Protein AF-A0A0F3R8X2-F1 (afdb_monomer)

Mean predicted aligned error: 8.03 Å

Radius of gyration: 16.61 Å; Cα contacts (8 Å, |Δi|>4): 12; chains: 1; bounding box: 44×21×41 Å

pLDDT: mean 80.94, std 8.7, range [48.06, 92.25]

Structure (mmCIF, N/CA/C/O backbone):
data_AF-A0A0F3R8X2-F1
#
_entry.id   AF-A0A0F3R8X2-F1
#
loop_
_atom_site.group_PDB
_atom_site.id
_atom_site.type_symbol
_atom_site.label_atom_id
_atom_site.label_alt_id
_atom_site.label_comp_id
_atom_site.label_asym_id
_atom_site.label_entity_id
_atom_site.label_seq_id
_atom_site.pdbx_PDB_ins_code
_atom_site.Cartn_x
_atom_site.Cartn_y
_atom_site.Cartn_z
_atom_site.occupancy
_atom_site.B_iso_or_equiv
_atom_site.auth_seq_id
_atom_site.auth_comp_id
_atom_site.auth_asym_id
_atom_site.auth_atom_id
_atom_site.pdbx_PDB_model_num
ATOM 1 N N . MET A 1 1 ? -8.620 7.650 -3.094 1.00 61.56 1 MET A N 1
ATOM 2 C CA . MET A 1 1 ? -9.492 6.451 -3.110 1.00 61.56 1 MET A CA 1
ATO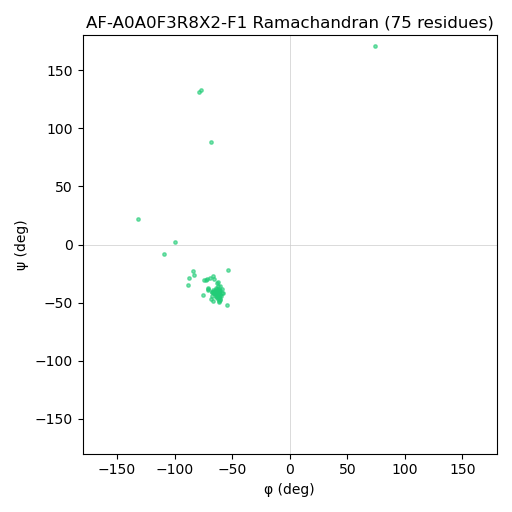M 3 C C . MET A 1 1 ? -8.922 5.276 -2.303 1.00 61.56 1 MET A C 1
ATOM 5 O O . MET A 1 1 ? -9.686 4.650 -1.586 1.00 61.56 1 MET A O 1
ATOM 9 N N . GLY A 1 2 ? -7.609 4.989 -2.323 1.00 72.94 2 GLY A N 1
ATOM 10 C CA . GLY A 1 2 ? -7.030 3.918 -1.482 1.00 72.94 2 GLY A CA 1
ATOM 11 C C . GLY A 1 2 ? -7.083 4.185 0.033 1.00 72.94 2 GLY A C 1
ATOM 12 O O . GLY A 1 2 ? -7.452 3.306 0.804 1.00 72.94 2 GLY A O 1
ATOM 13 N N . ALA A 1 3 ? -6.806 5.422 0.461 1.00 74.44 3 ALA A N 1
ATOM 14 C CA . ALA A 1 3 ? -6.837 5.794 1.880 1.00 74.44 3 ALA A CA 1
ATOM 15 C C . ALA A 1 3 ? -8.232 5.648 2.516 1.00 74.44 3 ALA A C 1
ATOM 17 O O . ALA A 1 3 ? -8.346 5.222 3.657 1.00 74.44 3 ALA A O 1
ATOM 18 N N . THR A 1 4 ? -9.307 5.936 1.774 1.00 79.25 4 THR A N 1
ATOM 19 C CA . THR A 1 4 ? -10.683 5.793 2.277 1.00 79.25 4 THR A CA 1
ATOM 20 C C . THR A 1 4 ? -11.086 4.328 2.443 1.00 79.25 4 THR A C 1
ATOM 22 O O . THR A 1 4 ? -11.730 3.987 3.430 1.00 79.25 4 THR A O 1
ATOM 25 N N . ALA A 1 5 ? -10.662 3.448 1.527 1.00 81.75 5 ALA A N 1
ATOM 26 C CA . ALA A 1 5 ? -10.866 2.004 1.659 1.00 81.75 5 ALA A CA 1
ATOM 27 C C . ALA A 1 5 ? -10.082 1.423 2.850 1.00 81.75 5 ALA A C 1
ATOM 29 O O . ALA A 1 5 ? -10.621 0.635 3.626 1.00 81.75 5 ALA A O 1
ATOM 30 N N . LEU A 1 6 ? -8.836 1.869 3.041 1.00 80.88 6 LEU A N 1
ATOM 31 C CA . LEU A 1 6 ? -8.002 1.490 4.181 1.00 80.88 6 L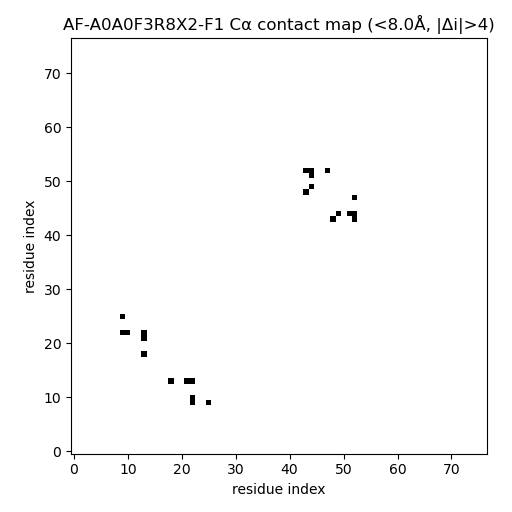EU A CA 1
ATOM 32 C C . LEU A 1 6 ? -8.630 1.924 5.515 1.00 80.88 6 LEU A C 1
ATOM 34 O O . LEU A 1 6 ? -8.747 1.110 6.425 1.00 80.88 6 LEU A O 1
ATOM 38 N N . VAL A 1 7 ? -9.063 3.182 5.631 1.00 79.38 7 VAL A N 1
ATOM 39 C CA . VAL A 1 7 ? -9.700 3.697 6.855 1.00 79.38 7 VAL A CA 1
ATOM 40 C C . VAL A 1 7 ? -10.993 2.938 7.166 1.00 79.38 7 VAL A C 1
ATOM 42 O O . VAL A 1 7 ? -11.219 2.586 8.322 1.00 79.38 7 VAL A O 1
ATOM 45 N N . GLY A 1 8 ? -11.798 2.607 6.149 1.00 82.44 8 GLY A N 1
ATOM 46 C CA . GLY A 1 8 ? -12.980 1.752 6.312 1.00 82.44 8 GLY A CA 1
ATOM 47 C C . GLY A 1 8 ? -12.640 0.345 6.818 1.00 82.44 8 GLY A C 1
ATOM 48 O O . GLY A 1 8 ? -13.309 -0.171 7.711 1.00 82.44 8 GLY A O 1
ATOM 49 N N . TYR A 1 9 ? -11.557 -0.253 6.314 1.00 80.38 9 TYR A N 1
ATOM 50 C CA . TYR A 1 9 ? -11.079 -1.564 6.760 1.00 80.38 9 TYR A CA 1
ATOM 51 C C . TYR A 1 9 ? -10.539 -1.536 8.200 1.00 80.38 9 TYR A C 1
ATOM 53 O O . TYR A 1 9 ? -10.939 -2.359 9.022 1.00 80.38 9 TYR A O 1
ATOM 61 N N . ILE A 1 10 ? -9.696 -0.554 8.543 1.00 81.94 10 ILE A N 1
ATOM 62 C CA . ILE A 1 10 ? -9.178 -0.361 9.911 1.00 81.94 10 ILE A CA 1
ATOM 63 C C . ILE A 1 10 ? -10.335 -0.110 10.889 1.00 81.94 10 ILE A C 1
ATOM 65 O O . ILE A 1 10 ? -10.324 -0.639 12.001 1.00 81.94 10 ILE A O 1
ATOM 69 N N . GLY A 1 11 ? -11.348 0.653 10.470 1.00 79.00 11 GLY A N 1
ATOM 70 C CA . GLY A 1 11 ? -12.564 0.888 11.245 1.00 79.00 11 GLY A CA 1
ATOM 71 C C . GLY A 1 11 ? -13.350 -0.392 11.546 1.00 79.00 11 GLY A C 1
ATOM 72 O O . GLY A 1 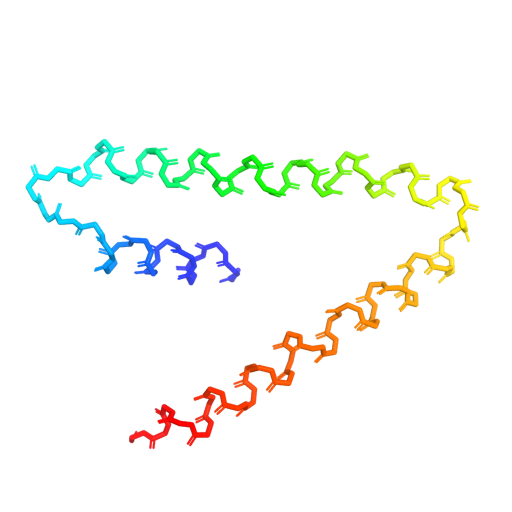11 ? -13.869 -0.524 12.649 1.00 79.00 11 GLY A O 1
ATOM 73 N N . ASN A 1 12 ? -13.385 -1.353 10.615 1.00 77.62 12 ASN A N 1
ATOM 74 C CA . ASN A 1 12 ? -14.015 -2.663 10.825 1.00 77.62 12 ASN A CA 1
ATOM 75 C C . ASN A 1 12 ? -13.210 -3.567 11.785 1.00 77.62 12 ASN A C 1
ATOM 77 O O . ASN A 1 12 ? -13.774 -4.387 12.500 1.00 77.62 12 ASN A O 1
ATOM 81 N N . LEU A 1 13 ? -11.883 -3.409 11.820 1.00 74.81 13 LEU A N 1
ATOM 82 C CA . LEU A 1 13 ? -10.978 -4.175 12.688 1.00 74.81 13 LEU A CA 1
ATOM 83 C C . LEU A 1 13 ? -10.867 -3.621 14.118 1.00 74.81 13 LEU A C 1
ATOM 85 O O . LEU A 1 13 ? -10.543 -4.369 15.042 1.00 74.81 13 LEU A O 1
ATOM 89 N N . CYS A 1 14 ? -11.093 -2.322 14.323 1.00 78.62 14 CYS A N 1
ATOM 90 C CA . CYS A 1 14 ? -10.978 -1.699 15.641 1.00 78.62 14 CYS A CA 1
ATOM 91 C C . CYS A 1 14 ? -12.209 -1.983 16.508 1.00 78.62 14 CYS A C 1
ATOM 93 O O . CYS A 1 14 ? -13.34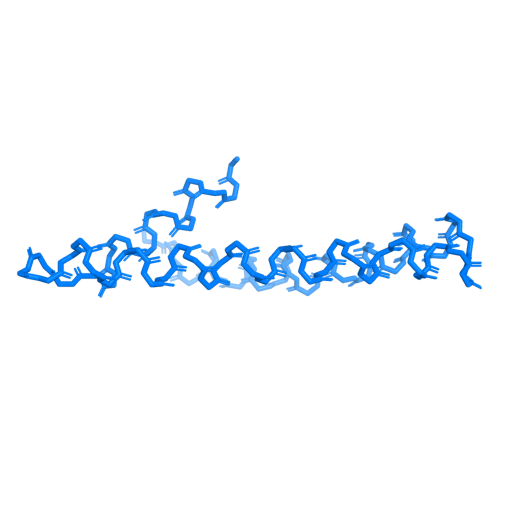9 -1.733 16.120 1.00 78.62 14 CYS A O 1
ATOM 95 N N . ASN A 1 15 ? -11.984 -2.421 17.747 1.00 66.94 15 ASN A N 1
ATOM 96 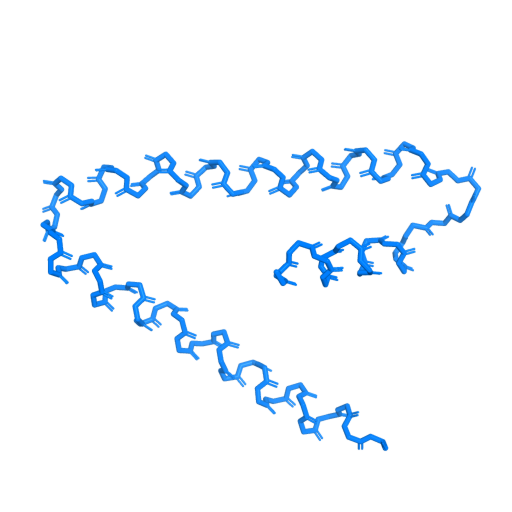C CA . ASN A 1 15 ? -13.066 -2.593 18.708 1.00 66.94 15 ASN A CA 1
ATOM 97 C C . ASN A 1 15 ? -13.480 -1.218 19.264 1.00 66.94 15 ASN A C 1
ATOM 99 O O . ASN A 1 15 ? -12.614 -0.435 19.669 1.00 66.94 15 ASN A O 1
ATOM 103 N N . LYS A 1 16 ? -14.789 -0.923 19.317 1.00 63.62 16 LYS A N 1
ATOM 104 C CA . LYS A 1 16 ? -15.366 0.384 19.719 1.00 63.62 16 LYS A CA 1
ATOM 105 C C . LYS A 1 16 ? -14.880 0.895 21.087 1.00 63.62 16 LYS A C 1
ATOM 107 O O . LYS A 1 16 ? -14.933 2.089 21.358 1.00 63.62 16 LYS A O 1
ATOM 112 N N . LYS A 1 17 ? -14.398 -0.012 21.946 1.00 64.56 17 LYS A N 1
ATOM 113 C CA . LYS A 1 17 ? -13.958 0.269 23.323 1.00 64.56 17 LYS A CA 1
ATOM 114 C C . LYS A 1 17 ? -12.510 0.787 23.445 1.00 64.56 17 LYS A C 1
ATOM 116 O O . LYS A 1 17 ? -12.208 1.454 24.426 1.00 64.56 17 LYS A O 1
ATOM 121 N N . TYR A 1 18 ? -11.637 0.524 22.461 1.00 67.31 18 TYR A N 1
ATOM 122 C CA . TYR A 1 18 ? -10.217 0.953 22.437 1.00 67.31 18 TYR A CA 1
ATOM 123 C C . TYR A 1 18 ? -9.811 1.597 21.099 1.00 67.31 18 TYR A C 1
ATOM 125 O O . TYR A 1 18 ? -8.633 1.635 20.731 1.00 67.31 18 TYR A O 1
ATOM 133 N N . SER A 1 19 ? -10.792 2.098 20.343 1.00 67.50 19 SER A N 1
ATOM 134 C CA . SER A 1 19 ? -10.606 2.481 18.940 1.00 67.50 19 SER A CA 1
ATOM 135 C C . SER A 1 19 ? -9.599 3.604 18.742 1.00 67.50 19 SER A C 1
ATOM 137 O O . SER A 1 19 ? -8.898 3.590 17.742 1.00 67.50 19 SER A O 1
ATOM 139 N N . ALA A 1 20 ? -9.479 4.546 19.682 1.00 72.81 20 ALA A N 1
ATOM 140 C CA . ALA A 1 20 ? -8.551 5.670 19.548 1.00 72.81 20 ALA A CA 1
ATOM 141 C C . ALA A 1 20 ? -7.087 5.203 19.469 1.00 72.81 20 ALA A C 1
ATOM 143 O O . ALA A 1 20 ? -6.348 5.610 18.574 1.00 72.81 20 ALA A O 1
ATOM 144 N N . THR A 1 21 ? -6.678 4.300 20.361 1.00 81.56 21 THR A N 1
ATOM 145 C CA . THR A 1 21 ? -5.296 3.811 20.418 1.00 81.56 21 THR A CA 1
ATOM 146 C C . THR A 1 21 ? -5.003 2.835 19.284 1.00 81.56 21 THR A C 1
ATOM 148 O O . THR A 1 21 ? -3.966 2.952 18.637 1.00 81.56 21 THR A O 1
ATOM 151 N N . GLN A 1 22 ? -5.923 1.906 18.996 1.00 79.44 22 GLN A N 1
ATOM 152 C CA . GLN A 1 22 ? -5.744 0.942 17.905 1.00 79.44 22 GLN A CA 1
ATOM 153 C C . GLN A 1 22 ? -5.698 1.645 16.546 1.00 79.44 22 GLN A C 1
ATOM 155 O O . GLN A 1 22 ? -4.788 1.393 15.760 1.00 79.44 22 GLN A O 1
ATOM 160 N N . TYR A 1 23 ? -6.607 2.588 16.297 1.00 81.75 23 TYR A N 1
ATOM 161 C CA . TYR A 1 23 ? -6.618 3.359 15.060 1.00 81.75 23 TYR A CA 1
ATOM 162 C C . TYR A 1 23 ? -5.340 4.188 14.892 1.00 81.75 23 TYR A C 1
ATOM 164 O O . TYR A 1 23 ? -4.757 4.185 13.811 1.00 81.75 23 TYR A O 1
ATOM 172 N N . ALA A 1 24 ? -4.847 4.838 15.955 1.00 82.94 24 ALA A N 1
ATOM 173 C CA . ALA A 1 24 ? -3.587 5.584 15.908 1.00 82.94 24 ALA A CA 1
ATOM 174 C C . ALA A 1 24 ? -2.382 4.685 15.573 1.00 82.94 24 ALA A C 1
ATOM 176 O O . ALA A 1 24 ? -1.539 5.062 14.755 1.00 82.94 24 ALA A O 1
ATOM 177 N N . LEU A 1 25 ? -2.319 3.482 16.152 1.00 86.56 25 LEU A N 1
ATOM 178 C CA . LEU A 1 25 ? -1.259 2.500 15.892 1.00 86.56 25 LEU A CA 1
ATOM 179 C C . LEU A 1 25 ? -1.311 1.976 14.449 1.00 86.56 25 LEU A C 1
ATOM 181 O O . LEU A 1 25 ? -0.304 2.007 13.741 1.00 86.56 25 LEU A O 1
ATOM 185 N N . LEU A 1 26 ? -2.497 1.567 13.989 1.00 84.56 26 LEU A N 1
ATOM 186 C CA . LEU A 1 26 ? -2.731 1.074 12.626 1.00 84.56 26 LEU A CA 1
ATOM 187 C C . LEU A 1 26 ? -2.499 2.168 11.569 1.00 84.56 26 LEU A C 1
ATOM 189 O O . LEU A 1 26 ? -1.876 1.912 10.538 1.00 84.56 26 LEU A O 1
ATOM 193 N N . SER A 1 27 ? -2.925 3.404 11.840 1.00 83.62 27 SER A N 1
ATOM 194 C CA . SER A 1 27 ? -2.681 4.559 10.969 1.00 83.62 27 SER A CA 1
ATOM 195 C C . SER A 1 27 ? -1.191 4.903 10.890 1.00 83.62 27 SER A C 1
ATOM 197 O O . SER A 1 27 ? -0.677 5.165 9.800 1.00 83.62 27 SER A O 1
ATOM 199 N N . SER A 1 28 ? -0.474 4.857 12.018 1.00 88.06 28 SER A N 1
ATOM 200 C CA . SER A 1 28 ? 0.977 5.093 12.045 1.00 88.06 28 SER A CA 1
ATOM 201 C C . SER A 1 28 ? 1.733 4.011 11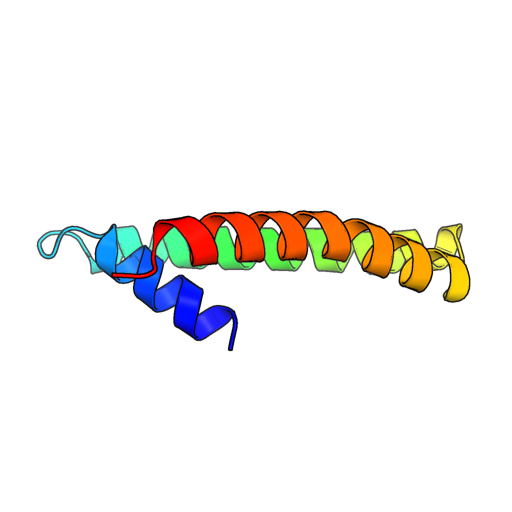.269 1.00 88.06 28 SER A C 1
ATOM 203 O O . SER A 1 28 ? 2.622 4.329 10.481 1.00 88.06 28 SER A O 1
ATOM 205 N N . ALA A 1 29 ? 1.329 2.744 11.406 1.00 88.38 29 ALA A N 1
ATOM 206 C CA . ALA A 1 29 ? 1.904 1.630 10.653 1.00 88.38 29 ALA A CA 1
ATOM 207 C C . ALA A 1 29 ? 1.657 1.747 9.136 1.00 88.38 29 ALA A C 1
ATOM 209 O O . ALA A 1 29 ? 2.566 1.509 8.337 1.00 88.38 29 ALA A O 1
ATOM 210 N N . SER A 1 30 ? 0.455 2.163 8.724 1.00 86.88 30 SER A N 1
ATOM 211 C CA . SER A 1 30 ? 0.145 2.405 7.309 1.00 86.88 30 SER A CA 1
ATOM 212 C C . SER A 1 30 ? 0.976 3.550 6.723 1.00 86.88 30 SER A C 1
ATOM 214 O O . SER A 1 30 ? 1.462 3.449 5.593 1.00 86.88 30 SER A O 1
ATOM 216 N N . SER A 1 31 ? 1.153 4.638 7.480 1.00 85.62 31 SER A N 1
ATOM 217 C CA . SER A 1 31 ? 2.005 5.761 7.070 1.00 85.62 31 SER A CA 1
ATOM 218 C C . SER A 1 31 ? 3.461 5.314 6.900 1.00 85.62 31 SER A C 1
ATOM 220 O O . SER A 1 31 ? 4.087 5.599 5.879 1.00 85.62 31 SER A O 1
ATOM 222 N N . LEU A 1 32 ? 3.964 4.506 7.840 1.00 88.94 32 LEU A N 1
ATOM 223 C CA . LEU A 1 32 ? 5.310 3.945 7.775 1.00 88.94 32 LEU A CA 1
ATOM 224 C C . LEU A 1 32 ? 5.519 3.086 6.518 1.00 88.94 32 LEU A C 1
ATOM 226 O O . LEU A 1 32 ? 6.524 3.261 5.836 1.00 88.94 32 LEU A O 1
ATOM 230 N N . CYS A 1 33 ? 4.562 2.220 6.167 1.00 86.19 33 CYS A N 1
ATOM 231 C CA . CYS A 1 33 ? 4.652 1.381 4.964 1.00 86.19 33 CYS A CA 1
ATOM 232 C C . CYS A 1 33 ? 4.720 2.196 3.663 1.00 86.19 33 CYS A C 1
ATOM 234 O O . CYS A 1 33 ? 5.483 1.860 2.762 1.00 86.19 33 CYS A O 1
ATOM 236 N N . ASN A 1 34 ? 3.939 3.272 3.541 1.00 84.69 34 ASN A N 1
ATOM 237 C CA . ASN A 1 34 ? 3.982 4.113 2.338 1.00 84.69 34 ASN A CA 1
ATOM 238 C C . ASN A 1 34 ? 5.289 4.913 2.262 1.00 84.69 34 ASN A C 1
ATOM 240 O O . ASN A 1 34 ? 5.880 5.063 1.187 1.00 84.69 34 ASN A O 1
ATOM 244 N N . ASN A 1 35 ? 5.762 5.403 3.409 1.00 88.88 35 ASN A N 1
ATOM 245 C CA . ASN A 1 35 ? 6.975 6.202 3.478 1.00 88.88 35 ASN A CA 1
ATOM 246 C C . ASN A 1 35 ? 8.223 5.372 3.143 1.00 88.88 35 ASN A C 1
ATOM 248 O O . ASN A 1 35 ? 9.079 5.842 2.399 1.00 88.88 35 ASN A O 1
ATOM 252 N N . THR A 1 36 ? 8.315 4.122 3.612 1.00 88.19 36 THR A N 1
ATOM 253 C CA . THR A 1 36 ? 9.443 3.239 3.272 1.00 88.19 36 THR A CA 1
ATOM 254 C C . THR A 1 36 ? 9.517 2.983 1.770 1.00 88.19 36 THR A C 1
ATOM 256 O O . THR A 1 36 ? 10.564 3.215 1.170 1.00 88.19 36 THR A O 1
ATOM 259 N N . VAL A 1 37 ? 8.407 2.597 1.135 1.00 85.00 37 VAL A N 1
ATOM 260 C CA . VAL A 1 37 ? 8.347 2.371 -0.322 1.00 85.00 37 VAL A CA 1
ATOM 261 C C . VAL A 1 37 ? 8.757 3.626 -1.099 1.00 85.00 37 VAL A C 1
ATOM 263 O O . VAL A 1 37 ? 9.533 3.533 -2.049 1.00 85.00 37 VAL A O 1
ATOM 266 N N . THR A 1 38 ? 8.312 4.804 -0.656 1.00 85.81 38 THR A N 1
ATOM 267 C CA . THR A 1 38 ? 8.665 6.093 -1.275 1.00 85.81 38 THR A CA 1
ATOM 268 C C . THR A 1 38 ? 10.166 6.386 -1.188 1.00 85.81 38 THR A C 1
ATOM 270 O O . THR A 1 38 ? 10.770 6.805 -2.176 1.00 85.81 38 THR A O 1
ATOM 273 N N . ILE A 1 39 ? 10.797 6.109 -0.042 1.00 87.25 39 ILE A N 1
ATOM 274 C CA . ILE A 1 39 ? 12.247 6.287 0.142 1.00 87.25 39 ILE A CA 1
ATOM 275 C C . ILE A 1 39 ? 13.035 5.363 -0.801 1.00 87.25 39 ILE A C 1
ATOM 277 O O . ILE A 1 39 ? 14.014 5.790 -1.417 1.00 87.25 39 ILE A O 1
ATOM 281 N N . TYR A 1 40 ? 12.608 4.107 -0.961 1.00 84.94 40 TYR A N 1
ATOM 282 C CA . TYR A 1 40 ? 13.283 3.163 -1.859 1.00 84.94 40 TYR A CA 1
ATOM 283 C C . TYR A 1 40 ? 13.049 3.471 -3.344 1.00 84.94 40 TYR A C 1
ATOM 285 O O . TYR A 1 40 ? 13.949 3.232 -4.154 1.00 84.94 40 TYR A O 1
ATOM 293 N N . ALA A 1 41 ? 11.897 4.046 -3.706 1.00 82.94 41 ALA A N 1
ATOM 294 C CA . ALA A 1 41 ? 11.553 4.375 -5.090 1.00 82.94 41 ALA A CA 1
ATOM 295 C C . ALA A 1 41 ? 12.570 5.328 -5.741 1.00 82.94 41 ALA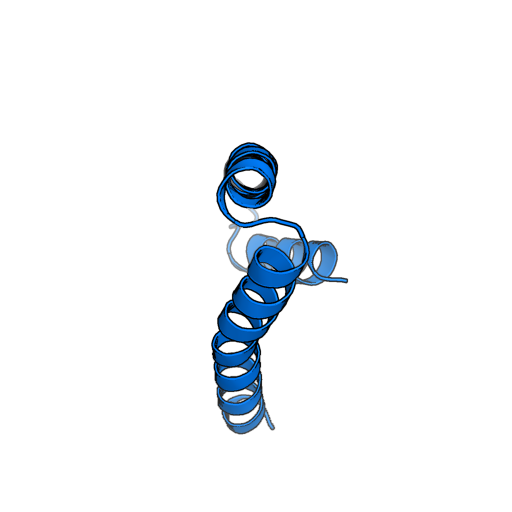 A C 1
ATOM 297 O O . ALA A 1 41 ? 13.006 5.085 -6.865 1.00 82.94 41 ALA A O 1
ATOM 298 N N . GLY A 1 42 ? 13.035 6.355 -5.019 1.00 82.75 42 GLY A N 1
ATOM 299 C CA . GLY A 1 42 ? 14.044 7.287 -5.538 1.00 82.75 42 GLY A CA 1
ATOM 300 C C . GLY A 1 42 ? 15.389 6.616 -5.843 1.00 82.75 42 GLY A C 1
ATOM 301 O O . GLY A 1 42 ? 16.023 6.910 -6.858 1.00 82.75 42 GLY A O 1
ATOM 302 N N . LYS A 1 43 ? 15.820 5.663 -5.007 1.00 82.56 43 LYS A N 1
ATOM 303 C CA . LYS A 1 43 ? 17.060 4.903 -5.238 1.00 82.56 43 LYS A CA 1
ATOM 304 C C . LYS A 1 43 ? 16.917 3.924 -6.410 1.00 82.56 43 LYS A C 1
ATOM 306 O O . LYS A 1 43 ? 17.852 3.780 -7.193 1.00 82.56 43 LYS A O 1
ATOM 311 N N . LEU A 1 44 ? 15.745 3.303 -6.551 1.00 82.50 44 LEU A N 1
ATOM 312 C CA . LEU A 1 44 ? 15.404 2.411 -7.665 1.00 82.50 44 LEU A CA 1
ATOM 313 C C . LEU A 1 44 ? 15.452 3.133 -9.018 1.00 82.50 44 LEU A C 1
ATOM 315 O O . LEU A 1 44 ? 16.073 2.623 -9.948 1.00 82.50 44 LEU A O 1
ATOM 319 N N . VAL A 1 45 ? 14.888 4.342 -9.112 1.00 85.06 45 VAL A N 1
ATOM 320 C CA . VAL A 1 45 ? 14.935 5.161 -10.340 1.00 85.06 45 VAL A CA 1
ATOM 321 C C . VAL A 1 45 ? 16.372 5.538 -10.715 1.00 85.06 45 VAL A C 1
ATOM 323 O O . VAL A 1 45 ? 16.728 5.482 -11.887 1.00 85.06 45 VAL A O 1
ATOM 326 N N . ASN A 1 46 ? 17.225 5.863 -9.737 1.00 82.81 46 ASN A N 1
ATOM 327 C CA . ASN A 1 46 ? 18.632 6.184 -10.008 1.00 82.81 46 ASN A CA 1
ATOM 328 C C . ASN A 1 46 ? 19.439 4.983 -10.537 1.00 82.81 46 ASN A C 1
ATOM 330 O O . ASN A 1 46 ? 20.392 5.178 -11.283 1.00 82.81 46 ASN A O 1
ATOM 334 N N . MET A 1 47 ? 19.080 3.751 -10.157 1.00 82.44 47 MET A N 1
ATOM 335 C CA . MET A 1 47 ? 19.784 2.537 -10.596 1.00 82.44 47 MET A CA 1
ATOM 336 C C . MET A 1 47 ? 19.252 1.966 -11.918 1.00 82.44 47 MET A C 1
ATOM 338 O O . MET A 1 47 ? 20.032 1.418 -12.689 1.00 82.44 47 MET A O 1
ATOM 342 N N . MET A 1 48 ? 17.943 2.062 -12.176 1.00 79.06 48 MET A N 1
ATOM 343 C CA . MET A 1 48 ? 17.280 1.422 -13.327 1.00 79.06 48 MET A CA 1
ATOM 344 C C . MET A 1 48 ? 16.804 2.401 -14.410 1.00 79.06 48 MET A C 1
ATOM 346 O O . MET A 1 48 ? 16.372 1.965 -15.476 1.00 79.06 48 MET A O 1
ATOM 350 N N . GLY A 1 49 ? 16.867 3.709 -14.154 1.00 84.38 49 GLY A N 1
ATOM 351 C CA . GLY A 1 49 ? 16.248 4.723 -15.005 1.00 84.38 49 GLY A CA 1
ATOM 352 C C . GLY A 1 49 ? 14.723 4.770 -14.857 1.00 84.38 49 GLY A C 1
ATOM 353 O O . GLY A 1 49 ? 14.098 3.926 -14.207 1.00 84.38 49 GLY A O 1
ATOM 354 N N . TRP A 1 50 ? 14.106 5.787 -15.462 1.00 80.56 50 TRP A N 1
ATOM 355 C CA . TRP A 1 50 ? 12.654 5.981 -15.405 1.00 80.56 50 TRP A CA 1
ATOM 356 C C . TRP A 1 50 ? 11.887 4.869 -16.131 1.00 80.56 50 TRP A C 1
ATOM 358 O O . TRP A 1 50 ? 10.884 4.386 -15.606 1.00 80.56 50 TRP A O 1
ATOM 368 N N . ASP A 1 51 ? 12.381 4.401 -17.279 1.00 86.19 51 ASP A N 1
ATOM 369 C CA . ASP A 1 51 ? 11.737 3.349 -18.076 1.00 86.19 51 ASP A CA 1
ATOM 370 C C . ASP A 1 51 ? 11.594 2.030 -17.300 1.00 86.19 51 ASP A C 1
ATOM 372 O O . ASP A 1 51 ? 10.505 1.454 -17.220 1.00 86.19 51 ASP A O 1
ATOM 376 N N . GLY A 1 52 ? 12.676 1.582 -16.652 1.00 84.38 52 GLY A N 1
ATOM 377 C CA . GLY A 1 52 ? 12.675 0.366 -15.837 1.00 84.38 52 GLY A CA 1
ATOM 378 C C . GLY A 1 52 ? 11.744 0.468 -14.627 1.00 84.38 52 GLY A C 1
ATOM 379 O O . GLY A 1 52 ? 11.048 -0.493 -14.298 1.00 84.38 52 GLY A O 1
ATOM 380 N N . PHE A 1 53 ? 11.663 1.646 -14.001 1.00 84.88 53 PHE A N 1
ATOM 381 C CA . PHE A 1 53 ? 10.785 1.887 -12.855 1.00 84.88 53 PHE A CA 1
ATOM 382 C C . PHE A 1 53 ? 9.295 1.790 -13.216 1.00 84.88 53 PHE A C 1
ATOM 384 O O . PHE A 1 53 ? 8.515 1.194 -12.464 1.00 84.88 53 PHE A O 1
ATOM 391 N N . PHE A 1 54 ? 8.889 2.329 -14.370 1.00 85.50 54 PHE A N 1
ATOM 392 C CA . PHE A 1 54 ? 7.500 2.233 -14.828 1.00 85.50 54 PHE A CA 1
ATOM 393 C C . PHE A 1 54 ? 7.113 0.799 -15.189 1.00 85.50 54 PHE A C 1
ATOM 395 O O . PHE A 1 54 ? 6.058 0.334 -14.756 1.00 85.50 54 PHE A O 1
ATOM 402 N N . ILE A 1 55 ? 7.975 0.068 -15.904 1.00 88.75 55 ILE A N 1
ATOM 403 C CA . ILE A 1 55 ? 7.730 -1.347 -16.227 1.00 88.75 55 ILE A CA 1
ATOM 404 C C . ILE A 1 55 ? 7.630 -2.177 -14.942 1.00 88.75 55 ILE A C 1
ATOM 406 O O . ILE A 1 55 ? 6.696 -2.964 -14.783 1.00 88.75 55 ILE A O 1
ATOM 410 N N . PHE A 1 56 ? 8.538 -1.962 -13.990 1.00 87.81 56 PHE A N 1
ATOM 411 C CA . PHE A 1 56 ? 8.505 -2.641 -12.697 1.00 87.81 56 PHE A CA 1
ATOM 412 C C . PHE A 1 56 ? 7.217 -2.332 -11.919 1.00 87.81 56 PHE A C 1
ATOM 414 O O . PHE A 1 56 ? 6.572 -3.243 -11.405 1.00 87.81 56 PHE A O 1
ATOM 421 N N . THR A 1 57 ? 6.788 -1.068 -11.897 1.00 87.56 57 THR A N 1
ATOM 422 C CA . THR A 1 57 ? 5.530 -0.646 -11.258 1.00 87.56 57 THR A CA 1
ATOM 423 C C . THR A 1 57 ? 4.314 -1.317 -11.896 1.00 87.56 57 THR A C 1
ATOM 425 O O . THR A 1 57 ? 3.425 -1.777 -11.180 1.00 87.56 57 THR A O 1
ATOM 428 N N . ILE A 1 58 ? 4.280 -1.426 -13.228 1.00 89.94 58 ILE A N 1
ATOM 429 C CA . ILE A 1 58 ? 3.210 -2.128 -13.953 1.00 89.94 58 ILE A CA 1
ATOM 430 C C . ILE A 1 58 ? 3.188 -3.609 -13.561 1.00 89.94 58 ILE A C 1
ATOM 432 O O . ILE A 1 58 ? 2.126 -4.139 -13.235 1.00 89.94 58 ILE A O 1
ATOM 436 N N . ILE A 1 59 ? 4.352 -4.264 -13.524 1.00 92.25 59 ILE A N 1
ATOM 437 C CA . ILE A 1 59 ? 4.467 -5.670 -13.117 1.00 92.25 59 ILE A CA 1
ATOM 438 C C . ILE A 1 59 ? 3.997 -5.864 -11.669 1.00 92.25 59 ILE A C 1
ATOM 440 O O . ILE A 1 59 ? 3.297 -6.836 -11.392 1.00 92.25 59 ILE A O 1
ATOM 444 N N . LEU A 1 60 ? 4.308 -4.936 -10.757 1.00 87.75 60 LEU A N 1
ATOM 445 C CA . LEU A 1 60 ? 3.804 -4.968 -9.378 1.00 87.75 60 LEU A CA 1
ATOM 446 C C . LEU A 1 60 ? 2.298 -4.693 -9.270 1.00 87.75 60 LEU A C 1
ATOM 448 O O . LEU A 1 60 ? 1.656 -5.191 -8.345 1.00 87.75 60 LEU A O 1
ATOM 452 N N . ALA A 1 61 ? 1.717 -3.921 -10.188 1.00 87.38 61 ALA A N 1
ATOM 453 C CA . ALA A 1 61 ? 0.286 -3.627 -10.192 1.00 87.38 61 ALA A CA 1
ATOM 454 C C . ALA A 1 61 ? -0.566 -4.818 -10.671 1.00 87.38 61 ALA A C 1
ATOM 456 O O . ALA A 1 61 ? -1.694 -4.994 -10.206 1.00 87.38 61 ALA A O 1
ATOM 457 N N . LEU A 1 62 ? -0.031 -5.667 -11.556 1.00 92.19 62 LEU A N 1
ATOM 458 C CA . LEU A 1 62 ? -0.719 -6.861 -12.067 1.00 92.19 62 LEU A CA 1
ATOM 459 C C . LEU A 1 62 ? -1.232 -7.821 -10.973 1.00 92.19 62 LEU A C 1
ATOM 461 O O . LEU A 1 62 ? -2.424 -8.141 -10.998 1.00 92.19 62 LEU A O 1
ATOM 465 N N . PRO A 1 63 ? -0.421 -8.278 -9.994 1.00 88.75 63 PRO A N 1
ATOM 466 C CA . PRO A 1 63 ? -0.906 -9.171 -8.943 1.00 88.75 63 PRO A CA 1
ATOM 467 C C . PRO A 1 63 ? -1.976 -8.511 -8.064 1.00 88.75 63 PRO A C 1
ATOM 469 O O . PRO A 1 63 ? -2.918 -9.184 -7.646 1.00 88.75 63 PRO A O 1
ATOM 472 N N . ALA A 1 64 ? -1.890 -7.196 -7.830 1.00 85.25 64 ALA A N 1
ATOM 473 C CA . ALA A 1 64 ? -2.907 -6.462 -7.078 1.00 85.25 64 ALA A CA 1
ATOM 474 C C . ALA A 1 64 ? -4.268 -6.477 -7.799 1.00 85.25 64 ALA A C 1
ATOM 476 O O . ALA A 1 64 ? -5.302 -6.730 -7.178 1.00 85.25 64 ALA A O 1
ATOM 477 N N . LEU A 1 65 ? -4.264 -6.281 -9.120 1.00 87.19 65 LEU A N 1
ATOM 478 C CA . LEU A 1 65 ? -5.454 -6.372 -9.971 1.00 87.19 65 LEU A CA 1
ATOM 479 C C . LEU A 1 65 ? -6.028 -7.795 -10.013 1.00 87.19 65 LEU A C 1
ATOM 481 O O . LEU A 1 65 ? -7.246 -7.975 -9.954 1.00 87.19 65 LEU A O 1
ATOM 485 N N . PHE A 1 66 ? -5.160 -8.808 -10.048 1.00 89.69 66 PHE A N 1
ATOM 486 C CA . PHE A 1 66 ? -5.569 -10.212 -10.043 1.00 89.69 66 PHE A CA 1
ATOM 487 C C . PHE A 1 66 ? -6.285 -10.598 -8.740 1.00 89.69 66 PHE A C 1
ATOM 489 O O . PHE A 1 66 ? -7.351 -11.219 -8.765 1.00 89.69 66 PHE A O 1
ATOM 496 N N . ILE A 1 67 ? -5.745 -10.167 -7.597 1.00 85.62 67 ILE A N 1
ATOM 497 C CA . ILE A 1 67 ? -6.371 -10.353 -6.281 1.00 85.62 67 ILE A CA 1
ATOM 498 C C . ILE A 1 67 ? -7.716 -9.624 -6.212 1.00 85.62 67 ILE A C 1
ATOM 500 O O . ILE A 1 67 ? -8.691 -10.192 -5.717 1.00 85.62 67 ILE A O 1
ATOM 504 N N . LEU A 1 68 ? -7.798 -8.400 -6.743 1.00 84.81 68 LEU A N 1
ATOM 505 C CA . LEU A 1 68 ? -9.044 -7.634 -6.788 1.00 84.81 68 LEU A CA 1
ATOM 506 C C . LEU A 1 68 ? -10.127 -8.362 -7.600 1.00 84.81 68 LEU A C 1
ATOM 508 O O . LEU A 1 68 ? -11.254 -8.487 -7.129 1.00 84.81 68 LEU A O 1
ATOM 512 N N . MET A 1 69 ? -9.795 -8.879 -8.788 1.00 84.69 69 MET A N 1
ATOM 513 C CA . MET A 1 69 ? -10.731 -9.665 -9.605 1.00 84.69 69 MET A CA 1
ATOM 514 C C . MET A 1 69 ? -11.178 -10.945 -8.892 1.00 84.69 69 MET A C 1
ATOM 516 O O . MET A 1 69 ? -12.364 -11.281 -8.911 1.00 84.69 69 MET A O 1
ATOM 520 N N . TYR A 1 70 ? -10.254 -11.641 -8.227 1.00 84.94 70 TYR A N 1
ATOM 521 C CA . TYR A 1 70 ? -10.580 -12.839 -7.457 1.00 84.94 70 TYR A CA 1
ATOM 522 C C . TYR A 1 70 ? -11.530 -12.534 -6.288 1.00 84.94 70 TYR A C 1
ATOM 524 O O . TYR A 1 70 ? -12.517 -13.245 -6.092 1.00 84.94 70 TYR A O 1
ATOM 532 N N . LEU A 1 71 ? -11.274 -11.457 -5.540 1.00 80.94 71 LEU A N 1
ATOM 533 C CA . LEU A 1 71 ? -12.130 -11.014 -4.436 1.00 80.94 71 LEU A CA 1
ATOM 534 C C . LEU A 1 71 ? -13.488 -10.504 -4.927 1.00 80.94 71 LEU A C 1
ATOM 536 O O . LEU A 1 71 ? -14.504 -10.856 -4.338 1.00 80.94 71 LEU A O 1
ATOM 540 N N . ASN A 1 72 ? -13.539 -9.750 -6.028 1.00 78.62 72 ASN A N 1
ATOM 541 C CA . ASN A 1 72 ? -14.796 -9.290 -6.629 1.00 78.62 72 ASN A CA 1
ATOM 542 C C . ASN A 1 72 ? -15.692 -10.480 -7.025 1.00 78.62 72 ASN A C 1
ATOM 544 O O . ASN A 1 72 ? -16.894 -10.473 -6.767 1.00 78.62 72 ASN A O 1
ATOM 548 N N . LYS A 1 73 ? -15.098 -11.568 -7.534 1.00 74.06 73 LYS A N 1
ATOM 549 C CA . LYS A 1 73 ? -15.829 -12.809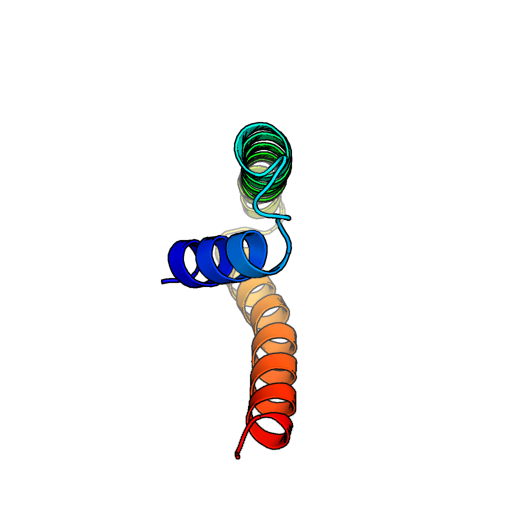 -7.833 1.00 74.06 73 LYS A CA 1
ATOM 550 C C . LYS A 1 73 ? -16.374 -13.515 -6.580 1.00 74.06 73 LYS A C 1
ATOM 552 O O . LYS A 1 73 ? -17.357 -14.239 -6.679 1.00 74.06 73 LYS A O 1
ATOM 557 N N . ARG A 1 74 ? -15.743 -13.332 -5.415 1.00 65.38 74 ARG A N 1
ATOM 558 C CA . ARG A 1 74 ? -16.171 -13.912 -4.124 1.00 65.38 74 ARG A CA 1
ATOM 559 C C . ARG A 1 74 ? -17.185 -13.040 -3.373 1.00 65.38 74 ARG A C 1
ATOM 561 O O . ARG A 1 74 ? -17.960 -13.583 -2.599 1.00 65.38 74 ARG A O 1
ATOM 568 N N . VAL A 1 75 ? -17.145 -11.721 -3.576 1.00 69.38 75 VAL A N 1
ATOM 569 C CA . VAL A 1 75 ? -17.954 -10.708 -2.864 1.00 69.38 75 VAL A CA 1
ATOM 570 C C . VAL A 1 75 ? -19.175 -10.247 -3.684 1.00 69.38 75 VAL A C 1
ATOM 572 O O . VAL A 1 75 ? -19.935 -9.407 -3.221 1.00 69.38 75 VAL A O 1
ATOM 575 N N . ASN A 1 76 ? -19.411 -10.809 -4.876 1.00 48.31 76 ASN A N 1
ATOM 576 C CA . ASN A 1 76 ? -20.709 -10.695 -5.553 1.00 48.31 76 ASN A CA 1
ATOM 577 C C . ASN A 1 76 ? -21.768 -11.497 -4.774 1.00 48.31 76 ASN A C 1
ATOM 579 O O . ASN A 1 76 ? -21.964 -12.688 -5.023 1.00 48.31 76 ASN A O 1
ATOM 583 N N . VAL A 1 77 ? -22.391 -10.819 -3.809 1.00 48.06 77 VAL A N 1
ATOM 584 C CA . VAL A 1 77 ? -23.718 -11.110 -3.250 1.00 48.06 77 VAL A CA 1
ATOM 585 C C . VAL A 1 77 ? -24.723 -10.203 -3.939 1.00 48.06 77 VAL A C 1
ATOM 587 O O . VAL A 1 77 ? -24.399 -9.000 -4.072 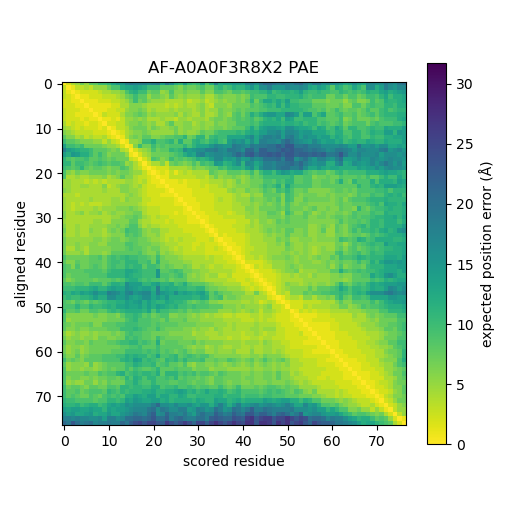1.00 48.06 77 VAL A O 1
#

Foldseek 3Di:
DVVVVQLVVQVVVADPVCSVVSVVVSVVVVVVVVVVVVVVLVVVCVVQNPVRSVVVVVVVVVVVVVVVVVVVVVPPD

Secondary structure (DSSP, 8-state):
-HHHHHHHHHHHHS-TTSHHHHHHHHHHHHHHHHHHHHHHHHHHHHHHHHHHHHHHHHHHHHHHHHHHHHHHHHH--

Solvent-accessible surface area (backbone atoms only — not comparable to full-atom values): 4435 Å² total; per-residue (Å²): 114,68,66,61,54,48,53,54,51,52,57,72,70,40,52,89,91,54,32,72,62,50,47,52,52,55,51,51,52,53,52,50,55,54,50,53,54,56,62,50,47,61,57,48,32,75,75,54,36,68,70,49,46,53,55,50,50,52,61,62,46,48,60,56,52,50,52,49,55,54,48,52,70,71,66,70,121

Sequence (77 aa):
MGATALVGYIGNLCNKKYSATQYALLSSASSLCNNTVTIYAGKLVNMMGWDGFFIFTIILALPALFILMYLNKRVNV